Protein AF-A0A8T7LA45-F1 (afdb_monomer)

Sequence (143 aa):
MTWRTRSFYGTFGVANLGLALYGVLALLNPQILTDSFLARVYQFPPEASAALAYLAALFRLLGFFNLLVGILGLWLLWRHWHHPQPWSERTVITVSLLAYLAPITFDNTVGHIGLFEILEHILFAAMLAVGMFQLFKRTDGNR

Solvent-accessible surface area (backbone atoms only — not comparable to full-atom values): 7716 Å² total; per-residue (Å²): 133,55,71,71,57,51,51,53,55,48,51,51,46,53,51,20,51,50,31,27,54,50,8,50,45,21,52,78,45,19,59,68,56,45,55,54,42,41,76,74,76,50,79,74,65,96,81,45,60,67,57,54,53,49,47,32,51,51,37,24,51,51,9,49,50,31,27,52,51,11,50,51,48,44,49,50,51,52,43,35,72,78,55,74,43,80,62,53,58,50,48,55,45,51,52,56,55,55,60,45,49,55,57,55,50,48,36,68,71,72,71,59,80,55,74,65,54,52,49,50,52,52,51,43,54,50,50,49,54,52,45,51,52,58,58,53,56,58,66,63,71,76,112

pLDDT: mean 74.28, std 10.63, range [42.5, 92.19]

Nearest PDB structures (foldseek):
  6tyi-assembly1_D  TM=3.071E-01  e=4.495E+00  Escherichia coli K-12

Secondary structure (DSSP, 8-state):
--HHHHHHHHHHHHHHHHHHHHHHHHHH-THHHHHHHHHHT----TT-HHHHHHHHHHHHHHHHHHHHHHHHHHHHHHHHHHS--HHHHHHHHHHHHHHHHHHHHHHHHHT---HHHHHHHHHHHHHHHHHHHHHHHHHHTT-

Structure (mmCIF, N/CA/C/O backbone):
data_AF-A0A8T7LA45-F1
#
_entry.id   AF-A0A8T7LA45-F1
#
loop_
_atom_site.group_PDB
_atom_site.id
_atom_site.type_symbol
_atom_site.label_atom_id
_atom_site.label_alt_id
_atom_site.label_comp_id
_atom_site.label_asym_id
_atom_site.label_entity_id
_atom_site.label_seq_id
_atom_site.pdbx_PDB_ins_code
_atom_site.Cartn_x
_atom_site.Cartn_y
_atom_site.Cartn_z
_atom_site.occupancy
_atom_site.B_iso_or_equiv
_atom_site.auth_seq_id
_atom_site.auth_comp_id
_atom_site.auth_asym_id
_atom_site.auth_atom_id
_atom_site.pdbx_PDB_model_num
ATOM 1 N N . MET A 1 1 ? -10.486 -0.649 24.826 1.00 63.31 1 MET A N 1
ATOM 2 C CA . MET A 1 1 ? -10.318 -1.225 23.470 1.00 63.31 1 MET A CA 1
ATOM 3 C C . MET A 1 1 ? -10.170 -2.736 23.593 1.00 63.31 1 MET A C 1
ATOM 5 O O . MET A 1 1 ? -9.350 -3.169 24.395 1.00 63.31 1 MET A O 1
ATOM 9 N N . THR A 1 2 ? -10.966 -3.529 22.871 1.00 74.06 2 THR A N 1
ATOM 10 C CA . THR A 1 2 ? -10.877 -5.004 22.930 1.00 74.06 2 THR A CA 1
ATOM 11 C C . THR A 1 2 ? -9.625 -5.518 22.208 1.00 74.06 2 THR A C 1
ATOM 13 O O . THR A 1 2 ? -9.072 -4.803 21.372 1.00 74.06 2 THR A O 1
ATOM 16 N N . TRP A 1 3 ? -9.181 -6.750 22.490 1.00 68.94 3 TRP A N 1
ATOM 17 C CA . TRP A 1 3 ? -8.034 -7.369 21.802 1.00 68.94 3 TRP A CA 1
ATOM 18 C C . TRP A 1 3 ? -8.206 -7.375 20.273 1.00 68.94 3 TRP A C 1
ATOM 20 O O . TRP A 1 3 ? -7.313 -6.937 19.558 1.00 68.94 3 TRP A O 1
ATOM 30 N N . ARG A 1 4 ? -9.402 -7.725 19.780 1.00 64.38 4 ARG A N 1
ATOM 31 C CA . ARG A 1 4 ? -9.735 -7.719 18.342 1.00 64.38 4 ARG A CA 1
ATOM 32 C C . ARG A 1 4 ? -9.565 -6.339 17.702 1.00 64.38 4 ARG A C 1
ATOM 34 O O . ARG A 1 4 ? -9.040 -6.223 16.601 1.00 64.38 4 ARG A O 1
ATOM 41 N N . THR A 1 5 ? -9.984 -5.293 18.412 1.00 71.50 5 THR A N 1
ATOM 42 C CA . THR A 1 5 ? -9.837 -3.906 17.961 1.00 71.50 5 THR A CA 1
ATOM 43 C C . THR A 1 5 ? -8.361 -3.512 17.868 1.00 71.50 5 THR A C 1
ATOM 45 O O . THR A 1 5 ? -7.945 -2.912 16.884 1.00 71.50 5 THR A O 1
ATOM 48 N N . ARG A 1 6 ? -7.547 -3.899 18.858 1.00 75.69 6 ARG A N 1
ATOM 49 C CA . ARG A 1 6 ? -6.101 -3.633 18.854 1.00 75.69 6 ARG A CA 1
ATOM 50 C C . ARG A 1 6 ? -5.391 -4.344 17.703 1.00 75.69 6 ARG A C 1
ATOM 52 O O . ARG A 1 6 ? -4.564 -3.720 17.049 1.00 75.69 6 ARG A O 1
ATOM 59 N N . SER A 1 7 ? -5.742 -5.600 17.429 1.00 75.00 7 SER A N 1
ATOM 60 C CA . SER A 1 7 ? -5.174 -6.356 16.309 1.00 75.00 7 SER A CA 1
ATOM 61 C C . SER A 1 7 ? -5.488 -5.703 14.964 1.00 75.00 7 SER A C 1
ATOM 63 O O . SER A 1 7 ? -4.574 -5.505 14.177 1.00 75.00 7 SER A O 1
ATOM 65 N N . PHE A 1 8 ? -6.738 -5.284 14.728 1.00 78.38 8 PHE A N 1
ATOM 66 C CA . PHE A 1 8 ? -7.119 -4.590 13.492 1.00 78.38 8 PHE A CA 1
ATOM 67 C C . PHE A 1 8 ? -6.303 -3.309 13.268 1.00 78.38 8 PHE A C 1
ATOM 69 O O . PHE A 1 8 ? -5.695 -3.143 12.214 1.00 78.38 8 PHE A O 1
ATOM 76 N N . TYR A 1 9 ? -6.242 -2.423 14.267 1.00 81.06 9 TYR A N 1
ATOM 77 C CA . TYR A 1 9 ? -5.491 -1.170 14.150 1.00 81.06 9 TYR A CA 1
ATOM 78 C C . TYR A 1 9 ? -3.977 -1.387 14.064 1.00 81.06 9 TYR A C 1
ATOM 80 O O . TYR A 1 9 ? -3.297 -0.634 13.369 1.00 81.06 9 TYR A O 1
ATOM 88 N N . GLY A 1 10 ? -3.452 -2.430 14.714 1.00 80.00 10 GLY A N 1
ATOM 89 C CA . GLY A 1 10 ? -2.062 -2.854 14.564 1.00 80.00 10 GLY A CA 1
ATOM 90 C C . GLY A 1 10 ? -1.754 -3.292 13.133 1.00 80.00 10 GLY A C 1
ATOM 91 O O . GLY A 1 10 ? -0.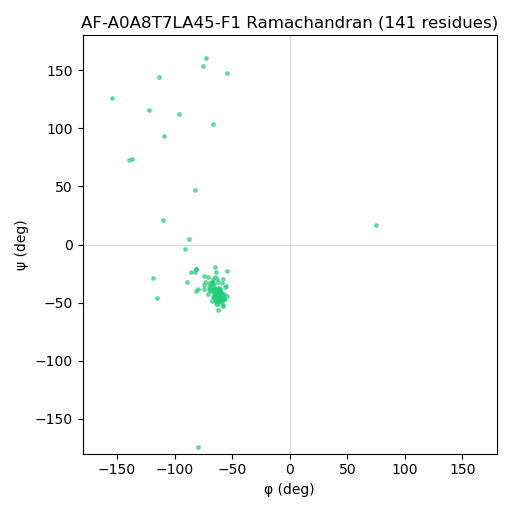825 -2.770 12.523 1.00 80.00 10 GLY A O 1
ATOM 92 N N . THR A 1 11 ? -2.572 -4.181 12.562 1.00 79.94 11 THR A N 1
ATOM 93 C CA . THR A 1 11 ? -2.442 -4.620 11.165 1.00 79.94 11 THR A CA 1
ATOM 94 C C . THR A 1 11 ? -2.580 -3.450 10.194 1.00 79.94 11 THR A C 1
ATOM 96 O O . THR A 1 11 ? -1.765 -3.317 9.287 1.00 79.94 11 THR A O 1
ATOM 99 N N . PHE A 1 12 ? -3.553 -2.562 10.413 1.00 81.94 12 PHE A N 1
ATOM 100 C CA . PHE A 1 12 ? -3.734 -1.357 9.605 1.00 81.94 12 PHE A CA 1
ATOM 101 C C . PHE A 1 12 ? -2.496 -0.451 9.646 1.00 81.94 12 PHE A C 1
ATOM 103 O O . PHE A 1 12 ? -2.038 0.014 8.604 1.00 81.94 12 PHE A O 1
ATOM 110 N N . GLY A 1 13 ? -1.916 -0.231 10.829 1.00 83.88 13 GLY A N 1
ATOM 111 C CA . GLY A 1 13 ? -0.689 0.551 10.980 1.00 83.88 13 GLY A CA 1
ATOM 112 C C . GLY A 1 13 ? 0.501 -0.071 10.252 1.00 83.88 13 GLY A C 1
ATOM 113 O O . GLY A 1 13 ? 1.179 0.619 9.495 1.00 83.88 13 GLY A O 1
ATOM 114 N N . VAL A 1 14 ? 0.719 -1.379 10.422 1.00 83.00 14 VAL A N 1
ATOM 115 C CA . VAL A 1 14 ? 1.806 -2.111 9.749 1.00 83.00 14 VAL A CA 1
ATOM 116 C C . VAL A 1 14 ? 1.644 -2.073 8.228 1.00 83.00 14 VAL A C 1
ATOM 118 O O . VAL A 1 14 ? 2.617 -1.806 7.528 1.00 83.00 14 VAL A O 1
ATOM 121 N N . ALA A 1 15 ? 0.430 -2.273 7.712 1.00 82.12 15 ALA A N 1
ATOM 122 C CA . ALA A 1 15 ? 0.160 -2.225 6.277 1.00 82.12 15 ALA A CA 1
ATOM 123 C C . ALA A 1 15 ? 0.462 -0.841 5.679 1.00 82.12 15 ALA A C 1
ATOM 125 O O . ALA A 1 15 ? 1.156 -0.741 4.671 1.00 82.12 15 ALA A O 1
ATOM 126 N N . ASN A 1 16 ? 0.010 0.237 6.328 1.00 84.81 16 ASN A N 1
ATOM 127 C CA . ASN A 1 16 ? 0.254 1.600 5.847 1.00 84.81 16 ASN A CA 1
ATOM 128 C C . ASN A 1 16 ? 1.721 2.030 5.985 1.00 84.81 16 ASN A C 1
ATOM 130 O O . ASN A 1 16 ? 2.230 2.747 5.125 1.00 84.81 16 ASN A O 1
ATOM 134 N N . LEU A 1 17 ? 2.426 1.556 7.016 1.00 87.19 17 LEU A N 1
ATOM 135 C CA . LEU A 1 17 ? 3.876 1.721 7.112 1.00 87.19 17 LEU A CA 1
ATOM 136 C C . LEU A 1 17 ? 4.590 0.986 5.971 1.00 87.19 17 LEU A C 1
ATOM 138 O O . LEU A 1 17 ? 5.486 1.553 5.350 1.00 87.19 17 LEU A O 1
ATOM 142 N N . GLY A 1 18 ? 4.166 -0.241 5.660 1.00 81.38 18 GLY A N 1
ATOM 143 C CA . GLY A 1 18 ? 4.654 -1.004 4.513 1.00 81.38 18 GLY A CA 1
ATOM 144 C C . GLY A 1 18 ? 4.448 -0.259 3.194 1.00 81.38 18 GLY A C 1
ATOM 145 O O . GLY A 1 18 ? 5.398 -0.124 2.428 1.00 81.38 18 GLY A O 1
ATOM 146 N N . LEU A 1 19 ? 3.256 0.304 2.966 1.00 83.19 19 LEU A N 1
ATOM 147 C CA . LEU A 1 19 ? 2.960 1.141 1.796 1.00 83.19 19 LEU A CA 1
ATOM 148 C C . LEU A 1 19 ? 3.866 2.372 1.721 1.00 83.19 19 LEU A C 1
ATOM 150 O O . LEU A 1 19 ? 4.403 2.663 0.656 1.00 83.19 19 LEU A O 1
ATOM 154 N N . ALA A 1 20 ? 4.078 3.068 2.840 1.00 86.50 20 ALA A N 1
ATOM 155 C CA . ALA A 1 20 ? 4.953 4.234 2.879 1.00 86.50 20 ALA A CA 1
ATOM 156 C C . ALA A 1 20 ? 6.411 3.862 2.563 1.00 86.50 20 ALA A C 1
ATOM 158 O O . ALA A 1 20 ? 7.039 4.501 1.722 1.00 86.50 20 ALA A O 1
ATOM 159 N N . LEU A 1 21 ? 6.937 2.801 3.181 1.00 88.00 21 LEU A N 1
ATOM 160 C CA . LEU A 1 21 ? 8.303 2.322 2.944 1.00 88.00 21 LEU A CA 1
ATOM 161 C C . LEU A 1 21 ? 8.496 1.834 1.507 1.00 88.00 21 LEU A C 1
ATOM 163 O O . LEU A 1 21 ? 9.477 2.196 0.860 1.00 88.00 21 LEU A O 1
ATOM 167 N N . TYR A 1 22 ? 7.545 1.057 0.990 1.00 82.56 22 TYR A N 1
ATOM 168 C CA . TYR A 1 22 ? 7.548 0.613 -0.399 1.00 82.56 22 TYR A CA 1
ATOM 169 C C . TYR A 1 22 ? 7.450 1.801 -1.364 1.00 82.56 22 TYR A C 1
ATOM 171 O O . TYR A 1 22 ? 8.163 1.851 -2.363 1.00 82.56 22 TYR A O 1
ATOM 179 N N . GLY A 1 23 ? 6.624 2.796 -1.035 1.00 83.88 23 GLY A N 1
ATOM 180 C CA . GLY A 1 23 ? 6.492 4.032 -1.794 1.00 83.88 23 GLY A CA 1
ATOM 181 C C . GLY A 1 23 ? 7.801 4.815 -1.885 1.00 83.88 23 GLY A C 1
ATOM 182 O O . GLY A 1 23 ? 8.216 5.199 -2.979 1.00 83.88 23 GLY A O 1
ATOM 183 N N . VAL A 1 24 ? 8.501 4.980 -0.757 1.00 91.62 24 VAL A N 1
ATOM 184 C CA . VAL A 1 24 ? 9.846 5.580 -0.712 1.00 91.62 24 VAL A CA 1
ATOM 185 C C . VAL A 1 24 ? 10.835 4.769 -1.547 1.00 91.62 24 VAL A C 1
ATOM 187 O O . VAL A 1 24 ? 11.572 5.349 -2.343 1.00 91.62 24 VAL A O 1
ATOM 190 N N . LEU A 1 25 ? 10.839 3.441 -1.412 1.00 89.00 25 LEU A N 1
ATOM 191 C CA . LEU A 1 25 ? 11.740 2.568 -2.166 1.00 89.00 25 LEU A CA 1
ATOM 192 C C . LEU A 1 25 ? 11.540 2.723 -3.680 1.00 89.00 25 LEU A C 1
ATOM 194 O O . LEU A 1 25 ? 12.510 2.930 -4.404 1.00 89.00 25 LEU A O 1
ATOM 198 N N . ALA A 1 26 ? 10.293 2.682 -4.146 1.00 85.88 26 ALA A N 1
ATOM 199 C CA . ALA A 1 26 ? 9.944 2.815 -5.558 1.00 85.88 26 ALA A CA 1
ATOM 200 C C . ALA A 1 26 ? 10.235 4.220 -6.121 1.00 85.88 26 ALA A C 1
ATOM 202 O O . ALA A 1 26 ? 10.601 4.358 -7.287 1.00 85.88 26 ALA A O 1
ATOM 203 N N . LEU A 1 27 ? 10.117 5.269 -5.301 1.00 88.81 27 LEU A N 1
ATOM 204 C CA . LEU A 1 27 ? 10.490 6.635 -5.681 1.00 88.81 27 LEU A CA 1
ATOM 205 C C . LEU A 1 27 ? 12.002 6.794 -5.872 1.00 88.81 27 LEU A C 1
ATOM 207 O O . LEU A 1 27 ? 12.448 7.355 -6.879 1.00 88.81 27 LEU A O 1
ATOM 211 N N . LEU A 1 28 ? 12.780 6.308 -4.902 1.00 92.19 28 LEU A N 1
ATOM 212 C CA . LEU A 1 28 ? 14.236 6.447 -4.889 1.00 92.19 28 LEU A CA 1
ATOM 213 C C . LEU A 1 28 ? 14.910 5.507 -5.890 1.00 92.19 28 LEU A C 1
ATOM 215 O O . LEU A 1 28 ? 15.876 5.897 -6.543 1.00 92.19 28 LEU A O 1
ATOM 219 N N . ASN A 1 29 ? 14.396 4.287 -6.026 1.00 91.44 29 ASN A N 1
ATOM 220 C CA . ASN A 1 29 ? 14.980 3.241 -6.854 1.00 91.44 29 ASN A CA 1
ATOM 221 C C . ASN A 1 29 ? 13.893 2.455 -7.614 1.00 91.44 29 ASN A C 1
ATOM 223 O O . ASN A 1 29 ? 13.615 1.296 -7.288 1.00 91.44 29 ASN A O 1
ATOM 227 N N . PRO A 1 30 ? 13.266 3.058 -8.644 1.00 85.75 30 PRO A N 1
ATOM 228 C CA . PRO A 1 30 ? 12.239 2.380 -9.436 1.00 85.75 30 PRO A CA 1
ATOM 229 C C . PRO A 1 30 ? 12.782 1.181 -10.222 1.00 85.75 30 PRO A C 1
ATOM 231 O O . PRO A 1 30 ? 12.001 0.313 -10.604 1.00 85.75 30 PRO A O 1
ATOM 234 N N . GLN A 1 31 ? 14.099 1.103 -10.450 1.00 84.62 31 GLN A N 1
ATOM 235 C CA . GLN A 1 31 ? 14.732 0.006 -11.182 1.00 84.62 31 GLN A CA 1
ATOM 236 C C . GLN A 1 31 ? 14.470 -1.356 -10.538 1.00 84.62 31 GLN A C 1
ATOM 238 O O . GLN A 1 31 ? 14.267 -2.314 -11.265 1.00 84.62 31 GLN A O 1
ATOM 243 N N . ILE A 1 32 ? 14.350 -1.445 -9.208 1.00 80.38 32 ILE A N 1
ATOM 244 C CA . ILE A 1 32 ? 14.013 -2.708 -8.522 1.00 80.38 32 ILE A CA 1
ATOM 245 C C . ILE A 1 32 ? 12.688 -3.293 -9.045 1.00 80.38 32 ILE A C 1
ATOM 247 O O . ILE A 1 32 ? 12.540 -4.512 -9.180 1.00 80.38 32 ILE A O 1
ATOM 251 N N . LEU A 1 33 ? 11.723 -2.422 -9.356 1.00 77.12 33 LEU A N 1
ATOM 252 C CA . LEU A 1 33 ? 10.426 -2.810 -9.906 1.00 77.12 33 LEU A CA 1
ATOM 253 C C . LEU A 1 33 ? 10.507 -3.061 -11.407 1.00 77.12 33 LEU A C 1
ATOM 255 O O . LEU A 1 33 ? 9.942 -4.044 -11.880 1.00 77.12 33 LEU A O 1
ATOM 259 N N . THR A 1 34 ? 11.259 -2.233 -12.133 1.00 77.88 34 THR A N 1
ATOM 260 C CA . THR A 1 34 ? 11.525 -2.443 -13.559 1.00 77.88 34 THR A CA 1
ATOM 261 C C . THR A 1 34 ? 12.177 -3.799 -13.802 1.00 77.88 34 THR A C 1
ATOM 263 O O . THR A 1 34 ? 11.629 -4.598 -14.550 1.00 77.88 34 THR A O 1
ATOM 266 N N . ASP A 1 35 ? 13.271 -4.119 -13.120 1.00 79.25 35 ASP A N 1
ATOM 267 C CA . ASP A 1 35 ? 14.011 -5.371 -13.296 1.00 79.25 35 ASP A CA 1
ATOM 268 C C . ASP A 1 35 ? 13.135 -6.588 -12.973 1.00 79.25 35 ASP A C 1
ATOM 270 O O . ASP A 1 35 ? 13.108 -7.568 -13.720 1.00 79.25 35 ASP A O 1
ATOM 274 N N . SER A 1 36 ? 12.344 -6.501 -11.899 1.00 74.69 36 SER A N 1
ATOM 275 C CA . SER A 1 36 ? 11.397 -7.554 -11.514 1.00 74.69 36 SER A CA 1
ATOM 276 C C . SER A 1 36 ? 10.287 -7.749 -12.552 1.00 74.69 36 SER A C 1
ATOM 278 O O . SER A 1 36 ? 9.937 -8.887 -12.872 1.00 74.69 36 SER A O 1
ATOM 280 N N . PHE A 1 37 ? 9.741 -6.655 -13.092 1.00 74.19 37 PHE A N 1
ATOM 281 C CA . PHE A 1 37 ? 8.718 -6.681 -14.138 1.00 74.19 37 PHE A CA 1
ATOM 282 C C . PHE A 1 37 ? 9.267 -7.274 -15.437 1.00 74.19 37 PHE A C 1
ATOM 284 O O . PHE A 1 37 ? 8.625 -8.127 -16.049 1.00 74.19 37 PHE A O 1
ATOM 291 N N . LEU A 1 38 ? 10.484 -6.891 -15.824 1.00 77.56 38 LEU A N 1
ATOM 292 C CA . LEU A 1 38 ? 11.128 -7.398 -17.032 1.00 77.56 38 LEU A CA 1
ATOM 293 C C . LEU A 1 38 ? 11.452 -8.889 -16.947 1.00 77.56 38 LEU A C 1
ATOM 295 O O . LEU A 1 38 ? 11.313 -9.619 -17.926 1.00 77.56 38 LEU A O 1
ATOM 299 N N . ALA A 1 39 ? 11.864 -9.349 -15.766 1.00 74.12 39 ALA A N 1
ATOM 300 C CA . ALA A 1 39 ? 12.203 -10.745 -15.538 1.00 74.12 39 ALA A CA 1
ATOM 301 C C . ALA A 1 39 ? 10.979 -11.676 -15.545 1.00 74.12 39 ALA A C 1
ATOM 303 O O . ALA A 1 39 ? 11.128 -12.861 -15.839 1.00 74.12 39 ALA A O 1
ATOM 304 N N . ARG A 1 40 ? 9.789 -11.174 -15.181 1.00 69.44 40 ARG A N 1
ATOM 305 C CA . ARG A 1 40 ? 8.611 -12.018 -14.900 1.00 69.44 40 ARG A CA 1
ATOM 306 C C . ARG A 1 40 ? 7.408 -11.781 -15.801 1.00 69.44 40 ARG A C 1
ATOM 308 O O . ARG A 1 40 ? 6.620 -12.702 -15.973 1.00 69.44 40 ARG A O 1
ATOM 315 N N . VAL A 1 41 ? 7.240 -10.571 -16.327 1.00 67.94 41 VAL A N 1
ATOM 316 C CA . VAL A 1 41 ? 6.013 -10.164 -17.027 1.00 67.94 41 VAL A CA 1
ATOM 317 C C . VAL A 1 41 ? 6.282 -9.870 -18.496 1.00 67.94 41 VAL A C 1
ATOM 319 O O . VAL A 1 41 ? 5.521 -10.323 -19.347 1.00 67.94 41 VAL A O 1
ATOM 322 N N . TYR A 1 42 ? 7.341 -9.120 -18.818 1.00 68.00 42 TYR A N 1
ATOM 323 C CA . TYR A 1 42 ? 7.527 -8.650 -20.191 1.00 68.00 42 TYR A CA 1
ATOM 324 C C . TYR A 1 42 ? 8.986 -8.376 -20.562 1.00 68.00 42 TYR A C 1
ATOM 326 O O . TYR A 1 42 ? 9.642 -7.561 -19.926 1.00 68.00 42 TYR A O 1
ATOM 334 N N . GLN A 1 43 ? 9.481 -8.969 -21.649 1.00 68.94 43 GLN A N 1
ATOM 335 C CA . GLN A 1 43 ? 10.814 -8.668 -22.178 1.00 68.94 43 GLN A CA 1
ATOM 336 C C . GLN A 1 43 ? 10.705 -7.638 -23.303 1.00 68.94 43 GLN A C 1
ATOM 338 O O . GLN A 1 43 ? 10.161 -7.925 -24.369 1.00 68.94 43 GLN A O 1
ATOM 343 N N . PHE A 1 44 ? 11.217 -6.427 -23.076 1.00 66.81 44 P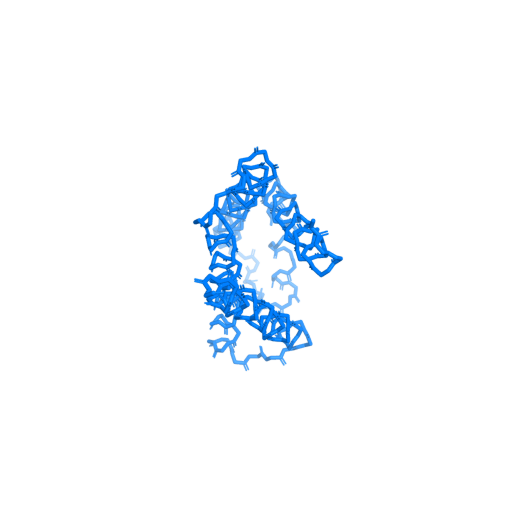HE A N 1
ATOM 344 C CA . PHE A 1 44 ? 11.344 -5.458 -24.163 1.00 66.81 44 PHE A CA 1
ATOM 345 C C . PHE A 1 44 ? 12.510 -5.824 -25.087 1.00 66.81 44 PHE A C 1
ATOM 347 O O . PHE A 1 44 ? 13.496 -6.411 -24.633 1.00 66.81 44 PHE A O 1
ATOM 354 N N . PRO A 1 45 ? 12.449 -5.417 -26.367 1.00 73.56 45 PRO A N 1
ATOM 355 C CA . PRO A 1 45 ? 13.618 -5.421 -27.231 1.00 73.56 45 PRO A CA 1
ATOM 356 C C . PRO A 1 45 ? 14.771 -4.624 -26.590 1.00 73.56 45 PRO A C 1
ATOM 358 O O . PRO A 1 45 ? 14.502 -3.606 -25.941 1.00 73.56 45 PRO A O 1
ATOM 361 N N . PRO A 1 46 ? 16.041 -5.008 -26.822 1.00 64.50 46 PRO A N 1
ATOM 362 C CA . PRO A 1 46 ? 17.215 -4.336 -26.246 1.00 64.50 46 PRO A CA 1
ATOM 363 C C . PRO A 1 46 ? 17.275 -2.825 -26.528 1.00 64.50 46 PRO A C 1
ATOM 365 O O . PRO A 1 46 ? 17.916 -2.071 -25.804 1.00 64.50 46 PRO A O 1
ATOM 368 N N . GLU A 1 47 ? 1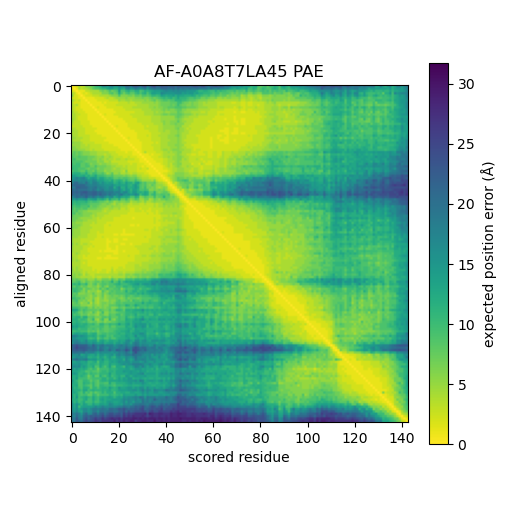6.592 -2.379 -27.582 1.00 69.12 47 GLU A N 1
ATOM 369 C CA . GLU A 1 47 ? 16.614 -1.008 -28.096 1.00 69.12 47 GLU A CA 1
ATOM 370 C C . GLU A 1 47 ? 15.529 -0.104 -27.480 1.00 69.12 47 GLU A C 1
ATOM 372 O O . GLU A 1 47 ? 15.490 1.100 -27.732 1.00 69.12 47 GLU A O 1
ATOM 377 N N . ALA A 1 48 ? 14.650 -0.646 -26.630 1.00 76.31 48 ALA A N 1
ATOM 378 C CA . ALA A 1 48 ? 13.502 0.070 -26.072 1.00 76.31 48 ALA A CA 1
ATOM 379 C C . ALA A 1 48 ? 13.856 0.951 -24.854 1.00 76.31 48 ALA A C 1
ATOM 381 O O . ALA A 1 48 ? 13.155 0.953 -23.838 1.00 76.31 48 ALA A O 1
ATOM 382 N N . SER A 1 49 ? 14.929 1.738 -24.945 1.00 78.44 49 SER A N 1
ATOM 383 C CA . SER A 1 49 ? 15.395 2.629 -23.870 1.00 78.44 49 SER A CA 1
ATOM 384 C C . SER A 1 49 ? 14.313 3.613 -23.396 1.00 78.44 49 SER A C 1
ATOM 386 O O . SER A 1 49 ? 14.175 3.863 -22.198 1.00 78.44 49 SER A O 1
ATOM 388 N N . ALA A 1 50 ? 13.475 4.099 -24.317 1.00 81.50 50 ALA A N 1
ATOM 389 C CA . ALA A 1 50 ? 12.326 4.945 -24.005 1.00 81.50 50 ALA A CA 1
ATOM 390 C C . ALA A 1 50 ? 11.243 4.210 -23.191 1.00 81.50 50 ALA A C 1
ATOM 392 O O . ALA A 1 50 ? 10.667 4.793 -22.273 1.00 81.50 50 ALA A O 1
ATOM 393 N N . ALA A 1 51 ? 10.991 2.928 -23.476 1.00 79.12 51 ALA A N 1
ATOM 394 C CA . ALA A 1 51 ? 10.015 2.124 -22.740 1.00 79.12 51 ALA A CA 1
ATOM 395 C C . ALA A 1 51 ? 10.491 1.824 -21.311 1.00 79.12 51 ALA A C 1
ATOM 397 O O . ALA A 1 51 ? 9.704 1.898 -20.369 1.00 79.12 51 ALA A O 1
ATOM 398 N N . LEU A 1 52 ? 11.791 1.571 -21.132 1.00 81.25 52 LEU A N 1
ATOM 399 C CA . LEU A 1 52 ? 12.406 1.397 -19.813 1.00 81.25 52 LEU A CA 1
ATOM 400 C C . LEU A 1 52 ? 12.337 2.679 -18.973 1.00 81.25 52 LEU A C 1
ATOM 402 O O . LEU A 1 52 ? 11.980 2.631 -17.795 1.00 81.25 52 LEU A O 1
ATOM 406 N N . ALA A 1 53 ? 12.630 3.832 -19.581 1.00 84.38 53 ALA A N 1
ATOM 407 C CA . ALA A 1 53 ? 12.507 5.129 -18.920 1.00 84.38 53 ALA A CA 1
ATOM 408 C C . ALA A 1 53 ? 11.051 5.435 -18.530 1.00 84.38 53 ALA A C 1
ATOM 410 O O . ALA A 1 53 ? 10.790 5.911 -17.423 1.00 84.38 53 ALA A O 1
ATOM 411 N N . TYR A 1 54 ? 10.103 5.114 -19.412 1.00 83.88 54 TYR A N 1
ATOM 412 C CA . TYR A 1 54 ? 8.675 5.252 -19.148 1.00 83.88 54 TYR A CA 1
ATOM 413 C C . TYR A 1 54 ? 8.208 4.347 -17.999 1.00 83.88 54 TYR A C 1
ATOM 415 O O . TYR A 1 54 ? 7.552 4.827 -17.077 1.00 83.88 54 TYR A O 1
ATOM 423 N N . LEU A 1 55 ? 8.608 3.071 -17.984 1.00 82.69 55 LEU A N 1
ATOM 424 C CA . LEU A 1 55 ? 8.303 2.149 -16.886 1.00 82.69 55 LEU A CA 1
ATOM 425 C C . LEU A 1 55 ? 8.876 2.624 -15.553 1.00 82.69 55 LEU A C 1
ATOM 427 O O . LEU A 1 55 ? 8.171 2.624 -14.548 1.00 82.69 55 LEU A O 1
ATOM 431 N N . ALA A 1 56 ? 10.121 3.101 -15.538 1.00 85.00 56 ALA A N 1
ATOM 432 C CA . ALA A 1 56 ? 10.710 3.666 -14.330 1.00 85.00 56 ALA A CA 1
ATOM 433 C C . ALA A 1 56 ? 9.919 4.888 -13.823 1.00 85.00 56 ALA A C 1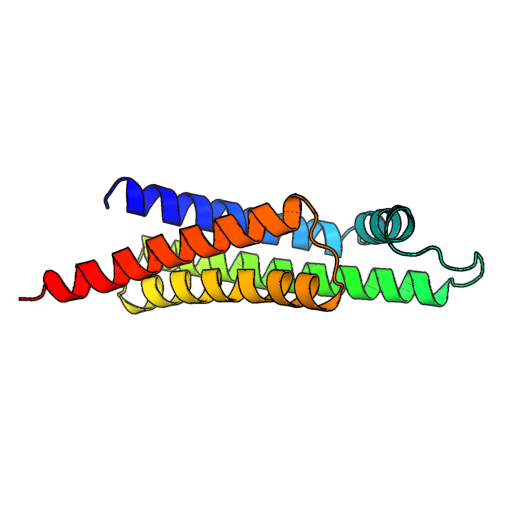
ATOM 435 O O . ALA A 1 56 ? 9.727 5.043 -12.617 1.00 85.00 56 ALA A O 1
ATOM 436 N N . ALA A 1 57 ? 9.421 5.745 -14.722 1.00 84.19 57 ALA A N 1
ATOM 437 C CA . ALA A 1 57 ? 8.559 6.868 -14.354 1.00 84.19 57 ALA A CA 1
ATOM 438 C C . ALA A 1 57 ? 7.202 6.402 -13.797 1.00 84.19 57 ALA A C 1
ATOM 440 O O . ALA A 1 57 ? 6.749 6.934 -12.782 1.00 84.19 57 ALA A O 1
ATOM 441 N N . LEU A 1 58 ? 6.588 5.378 -14.398 1.00 84.12 58 LEU A N 1
ATOM 442 C CA . LEU A 1 58 ? 5.360 4.765 -13.887 1.00 84.12 58 LEU A CA 1
ATOM 443 C C . LEU A 1 58 ? 5.557 4.160 -12.494 1.00 84.12 58 LEU A C 1
ATOM 445 O O . LEU A 1 58 ? 4.732 4.383 -11.612 1.00 84.12 58 LEU A O 1
ATOM 449 N N . PHE A 1 59 ? 6.663 3.456 -12.254 1.00 83.56 59 PHE A N 1
ATOM 450 C CA . PHE A 1 59 ? 6.958 2.889 -10.939 1.00 83.56 59 PHE A CA 1
ATOM 451 C C . PHE A 1 59 ? 7.249 3.956 -9.882 1.00 83.56 59 PHE A C 1
ATOM 453 O O . PHE A 1 59 ? 6.834 3.798 -8.735 1.00 83.56 59 PHE A O 1
ATOM 460 N N . ARG A 1 60 ? 7.868 5.086 -10.250 1.00 85.19 60 ARG A N 1
ATOM 461 C CA . ARG A 1 60 ? 7.971 6.246 -9.346 1.00 85.19 60 ARG A CA 1
ATOM 462 C C . ARG A 1 60 ? 6.609 6.831 -9.016 1.00 85.19 60 ARG A C 1
ATOM 464 O O . ARG A 1 60 ? 6.367 7.179 -7.865 1.00 85.19 60 ARG A O 1
ATOM 471 N N . LEU A 1 61 ? 5.727 6.938 -10.006 1.00 83.81 61 LEU A N 1
ATOM 472 C CA . LEU A 1 61 ? 4.372 7.436 -9.802 1.00 83.81 61 LEU A CA 1
ATOM 473 C C . LEU A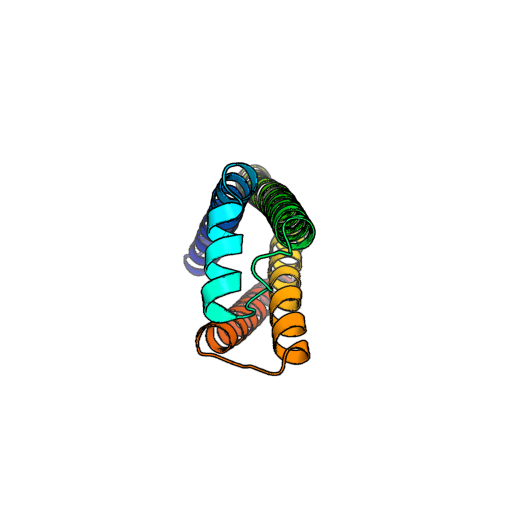 1 61 ? 3.571 6.497 -8.887 1.00 83.81 61 LEU A C 1
ATOM 475 O O . LEU A 1 61 ? 2.930 6.965 -7.949 1.00 83.81 61 LEU A O 1
ATOM 479 N N . LEU A 1 62 ? 3.682 5.180 -9.085 1.00 80.94 62 LEU A N 1
ATOM 480 C CA . LEU A 1 62 ? 3.150 4.168 -8.169 1.00 80.94 62 LEU A CA 1
ATOM 481 C C . LEU A 1 62 ? 3.716 4.349 -6.754 1.00 80.94 62 LEU A C 1
ATOM 483 O O . LEU A 1 62 ? 2.965 4.362 -5.779 1.00 80.94 62 LEU A O 1
ATOM 487 N N . GLY A 1 63 ? 5.033 4.537 -6.642 1.00 78.62 63 GLY A N 1
ATOM 488 C CA . GLY A 1 63 ? 5.705 4.797 -5.375 1.00 78.62 63 GLY A CA 1
ATOM 489 C C . GLY A 1 63 ? 5.170 6.040 -4.666 1.00 78.62 63 GLY A C 1
ATOM 490 O O . GLY A 1 63 ? 4.876 6.003 -3.473 1.00 78.62 63 GLY A O 1
ATOM 491 N N . PHE A 1 64 ? 4.959 7.124 -5.413 1.00 84.12 64 PHE A N 1
ATOM 492 C CA . PHE A 1 64 ? 4.369 8.360 -4.909 1.00 84.12 64 PHE A CA 1
ATOM 493 C C . PHE A 1 64 ? 2.950 8.152 -4.373 1.00 84.12 64 PHE A C 1
ATOM 495 O O . PHE A 1 64 ? 2.642 8.596 -3.266 1.00 84.12 64 PHE A O 1
ATOM 502 N N . PHE A 1 65 ? 2.100 7.436 -5.111 1.00 80.81 65 PHE A N 1
ATOM 503 C CA . PHE A 1 65 ? 0.748 7.121 -4.651 1.00 80.81 65 PHE A CA 1
ATOM 504 C C . PHE A 1 65 ? 0.758 6.260 -3.386 1.00 80.81 65 PHE A C 1
ATOM 506 O O . PHE A 1 65 ? 0.072 6.598 -2.421 1.00 80.81 65 PHE A O 1
ATOM 513 N N . ASN A 1 66 ? 1.580 5.209 -3.340 1.00 81.38 66 ASN A N 1
ATOM 514 C CA . ASN A 1 66 ? 1.708 4.354 -2.158 1.00 81.38 66 ASN A CA 1
ATOM 515 C C . ASN A 1 66 ? 2.218 5.130 -0.938 1.00 81.38 66 ASN A C 1
ATOM 517 O O . ASN A 1 66 ? 1.723 4.928 0.172 1.00 81.38 66 ASN A O 1
ATOM 521 N N . LEU A 1 67 ? 3.142 6.072 -1.142 1.00 84.75 67 LEU A N 1
ATOM 522 C CA . LEU A 1 67 ? 3.620 6.958 -0.088 1.00 84.75 67 LEU A CA 1
ATOM 523 C C . LEU A 1 67 ? 2.504 7.862 0.450 1.00 84.75 67 LEU A C 1
ATOM 525 O O . LEU A 1 67 ? 2.314 7.937 1.664 1.00 84.75 67 LEU A O 1
ATOM 529 N N . LEU A 1 68 ? 1.741 8.516 -0.431 1.00 84.31 68 LEU A N 1
ATOM 530 C CA . LEU A 1 68 ? 0.621 9.372 -0.032 1.00 84.31 68 LEU A CA 1
ATOM 531 C C . LEU A 1 68 ? -0.446 8.593 0.740 1.00 84.31 68 LEU A C 1
ATOM 533 O O . LEU A 1 68 ? -0.885 9.040 1.800 1.00 84.31 68 LEU A O 1
ATOM 537 N N . VAL A 1 69 ? -0.843 7.424 0.233 1.00 81.38 69 VAL A N 1
ATOM 538 C CA . VAL A 1 69 ? -1.852 6.571 0.873 1.00 81.38 69 VAL A CA 1
ATOM 539 C C . VAL A 1 69 ? -1.348 6.056 2.221 1.00 81.38 69 VAL A C 1
ATOM 541 O O . VAL A 1 69 ? -2.073 6.156 3.209 1.00 81.38 69 VAL A O 1
ATOM 544 N N . GLY A 1 70 ? -0.097 5.591 2.296 1.00 83.75 70 GLY A N 1
ATOM 545 C CA . GLY A 1 70 ? 0.517 5.134 3.543 1.00 83.75 70 GLY A CA 1
ATOM 546 C C . GLY A 1 70 ? 0.577 6.236 4.605 1.00 83.75 70 GLY A C 1
ATOM 547 O O . GLY A 1 70 ? 0.170 6.019 5.747 1.00 83.75 70 GLY A O 1
ATOM 548 N N . ILE A 1 71 ? 1.000 7.450 4.233 1.00 89.38 71 ILE A N 1
ATOM 549 C CA . ILE A 1 71 ? 1.017 8.611 5.141 1.00 89.38 71 ILE A CA 1
ATOM 550 C C . ILE A 1 71 ? -0.401 8.968 5.599 1.00 89.38 71 ILE A C 1
ATOM 552 O O . ILE A 1 71 ? -0.622 9.182 6.792 1.00 89.38 71 ILE A O 1
ATOM 556 N N . LEU A 1 72 ? -1.371 9.005 4.681 1.00 86.56 72 LEU A N 1
ATOM 557 C CA . LEU A 1 72 ? -2.763 9.308 5.011 1.00 86.56 72 LEU A CA 1
ATOM 558 C C . LEU A 1 72 ? -3.347 8.275 5.981 1.00 86.56 72 LEU A C 1
ATOM 560 O O . LEU A 1 72 ? -3.999 8.651 6.955 1.00 86.56 72 LEU A O 1
ATOM 564 N N . GLY A 1 73 ? -3.096 6.986 5.754 1.00 84.81 73 GLY A N 1
ATOM 565 C CA . GLY A 1 73 ? -3.541 5.915 6.638 1.00 84.81 73 GLY A CA 1
ATOM 566 C C . GLY A 1 73 ? -2.916 6.014 8.028 1.00 84.81 73 GLY A C 1
ATOM 567 O O . GLY A 1 73 ? -3.633 5.971 9.027 1.00 84.81 73 GLY A O 1
ATOM 568 N N . LEU A 1 74 ? -1.604 6.244 8.120 1.00 89.75 74 LEU A N 1
ATOM 569 C CA . LEU A 1 74 ? -0.927 6.466 9.404 1.00 89.75 74 LEU A CA 1
ATOM 570 C C . LEU A 1 74 ? -1.467 7.704 10.132 1.00 89.75 74 LEU A C 1
ATOM 572 O O . LEU A 1 74 ? -1.680 7.659 11.344 1.00 89.75 74 LEU A O 1
ATOM 576 N N . TRP A 1 75 ? -1.759 8.783 9.405 1.00 89.62 75 TRP A N 1
ATOM 577 C CA . TRP A 1 75 ? -2.385 9.975 9.971 1.00 89.62 75 TRP A CA 1
ATOM 578 C C . TRP A 1 75 ? -3.805 9.701 10.483 1.00 89.62 75 TRP A C 1
ATOM 580 O O . TRP A 1 75 ? -4.154 10.136 11.581 1.00 89.62 75 TRP A O 1
ATOM 590 N N . LEU A 1 76 ? -4.620 8.942 9.743 1.00 86.12 76 LE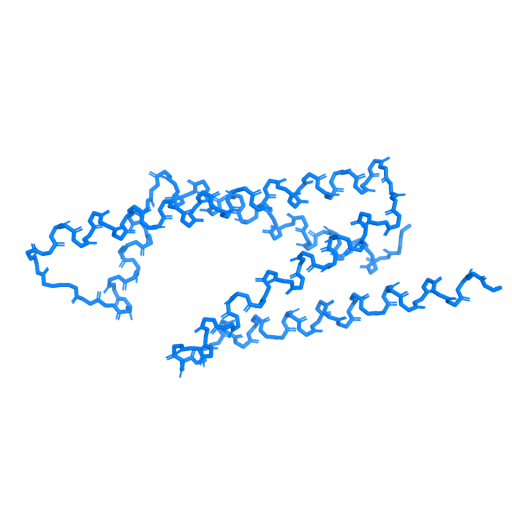U A N 1
ATOM 591 C CA . LEU A 1 76 ? -5.954 8.524 10.186 1.00 86.12 76 LEU A CA 1
ATOM 592 C C . LEU A 1 76 ? -5.885 7.642 11.436 1.00 86.12 76 LEU A C 1
ATOM 594 O O . LEU A 1 76 ? -6.694 7.817 12.347 1.00 86.12 76 LEU A O 1
ATOM 598 N N . LEU A 1 77 ? -4.908 6.735 11.505 1.00 86.56 77 LEU A N 1
ATOM 599 C CA . LEU A 1 77 ? -4.664 5.894 12.675 1.00 86.56 77 LEU A CA 1
ATOM 600 C C . LEU A 1 77 ? -4.260 6.734 13.892 1.00 86.56 77 LEU A C 1
ATOM 602 O O . LEU A 1 77 ? -4.850 6.585 14.961 1.00 86.56 77 LEU A O 1
ATOM 606 N N . TRP A 1 78 ? -3.306 7.652 13.718 1.00 88.69 78 TRP A N 1
ATOM 607 C CA . TRP A 1 78 ? -2.877 8.598 14.750 1.00 88.69 78 TRP A CA 1
ATOM 608 C C . TRP A 1 78 ? -4.053 9.445 15.250 1.00 88.69 78 TRP A C 1
ATOM 610 O O . TRP A 1 78 ? -4.299 9.541 16.455 1.00 88.69 78 TRP A O 1
ATOM 620 N N . ARG A 1 79 ? -4.853 9.987 14.323 1.00 85.31 79 ARG A N 1
ATOM 621 C CA . ARG A 1 79 ? -6.044 10.777 14.643 1.00 85.31 79 ARG A CA 1
ATOM 622 C C . ARG A 1 79 ? -7.085 9.949 15.383 1.00 85.31 79 ARG A C 1
ATOM 624 O O . ARG A 1 79 ? -7.671 10.450 16.334 1.00 85.31 79 ARG A O 1
ATOM 631 N N . HIS A 1 80 ? -7.312 8.699 14.985 1.00 82.62 80 HIS A N 1
ATOM 632 C CA . HIS A 1 80 ? -8.220 7.799 15.690 1.00 82.62 80 HIS A CA 1
ATOM 633 C C . HIS A 1 80 ? -7.737 7.504 17.119 1.00 82.62 80 HIS A C 1
ATOM 635 O O . HIS A 1 80 ? -8.555 7.445 18.033 1.00 82.62 80 HIS A O 1
ATOM 641 N N . TRP A 1 81 ? -6.426 7.373 17.331 1.00 82.94 81 TRP A N 1
ATOM 642 C CA . TRP A 1 81 ? -5.856 7.085 18.647 1.00 82.94 81 TRP A CA 1
ATOM 643 C C . TRP A 1 81 ? -5.972 8.259 19.626 1.00 82.94 81 TRP A C 1
ATOM 645 O O . TRP A 1 81 ? -6.253 8.050 20.806 1.00 82.94 81 TRP A O 1
ATOM 655 N N . HIS A 1 82 ? -5.776 9.490 19.149 1.00 83.25 82 HIS A N 1
ATOM 656 C CA . HIS A 1 82 ? -5.849 10.689 19.994 1.00 83.25 82 HIS A CA 1
ATOM 657 C C . HIS A 1 82 ? -7.252 11.296 20.081 1.00 83.25 82 HIS A C 1
ATOM 659 O O . HIS A 1 82 ? -7.628 11.838 21.118 1.00 83.25 82 HIS A O 1
ATOM 665 N N . HIS A 1 83 ? -8.044 11.179 19.017 1.00 82.25 83 HIS A N 1
ATOM 666 C CA . HIS A 1 83 ? -9.395 11.725 18.919 1.00 82.25 83 HIS A CA 1
ATOM 667 C C . HIS A 1 83 ? -10.341 10.695 18.277 1.00 82.25 83 HIS A C 1
ATOM 669 O O . HIS A 1 83 ? -10.731 10.846 17.112 1.00 82.25 83 HIS A O 1
ATOM 675 N N . PRO A 1 84 ? -10.722 9.636 19.017 1.00 75.12 84 PRO A N 1
ATOM 676 C CA . PRO A 1 84 ? -11.588 8.585 18.498 1.00 75.12 84 PRO A CA 1
ATOM 677 C C . PRO A 1 84 ? -12.983 9.151 18.220 1.00 75.12 84 PRO A C 1
ATOM 679 O O . PRO A 1 84 ? -13.778 9.386 19.128 1.00 75.12 84 PRO A O 1
ATOM 682 N N . GLN A 1 85 ? -13.281 9.374 16.941 1.00 77.00 85 GLN A N 1
ATOM 683 C CA . GLN A 1 85 ? -14.589 9.814 16.466 1.00 77.00 85 GLN A CA 1
ATOM 684 C C . GLN A 1 85 ? -15.221 8.695 15.624 1.00 77.00 85 GLN A C 1
ATOM 686 O O . GLN A 1 85 ? -14.507 8.008 14.892 1.00 77.00 85 GLN A O 1
ATOM 691 N N . PRO A 1 86 ? -16.550 8.493 15.670 1.00 73.88 86 PRO A N 1
ATOM 692 C CA . PRO A 1 86 ? -17.194 7.392 14.950 1.00 73.88 86 PRO A CA 1
ATOM 693 C C . PRO A 1 86 ? -16.946 7.402 13.437 1.00 73.88 86 PRO A C 1
ATOM 695 O O . PRO A 1 86 ? -16.912 6.346 12.810 1.00 73.88 86 PRO A O 1
ATOM 698 N N . TRP A 1 87 ? -16.760 8.582 12.840 1.00 73.12 87 TRP A N 1
ATOM 699 C CA . TRP A 1 87 ? -16.454 8.694 11.416 1.00 73.12 87 TRP A CA 1
ATOM 700 C C . TRP A 1 87 ? -15.015 8.273 11.093 1.00 73.12 87 TRP A C 1
ATOM 702 O O . TRP A 1 87 ? -14.814 7.699 10.033 1.00 73.12 87 TRP A O 1
ATOM 712 N N . SER A 1 88 ? -14.032 8.474 11.985 1.00 73.19 88 SER A N 1
ATOM 713 C CA . SER A 1 88 ? -12.633 8.115 11.692 1.00 73.19 88 SER A CA 1
ATOM 714 C C . SER A 1 88 ? -12.453 6.603 11.604 1.00 73.19 88 SER A C 1
ATOM 716 O O . SER A 1 88 ? -11.753 6.106 10.729 1.00 73.19 88 SER A O 1
ATOM 718 N N . GLU A 1 89 ? -13.170 5.864 12.446 1.00 72.50 89 GLU A N 1
ATOM 719 C CA . GLU A 1 89 ? -13.252 4.404 12.398 1.00 72.50 89 GLU A CA 1
ATOM 720 C C . GLU A 1 89 ? -13.898 3.904 11.099 1.00 72.50 89 GLU A C 1
ATOM 722 O O . GLU A 1 89 ? -13.344 3.026 10.439 1.00 72.50 89 GLU A O 1
ATOM 727 N N . ARG A 1 90 ? -15.013 4.516 10.673 1.00 73.56 90 ARG A N 1
ATOM 728 C CA . ARG A 1 90 ? -15.650 4.201 9.382 1.00 73.56 90 ARG A CA 1
ATOM 729 C C . ARG A 1 90 ? -14.718 4.492 8.212 1.00 73.56 90 ARG A C 1
ATOM 731 O O . ARG A 1 90 ? -14.594 3.656 7.328 1.00 73.56 90 ARG A O 1
ATOM 738 N N . THR A 1 91 ? -14.032 5.632 8.223 1.00 76.50 91 THR A N 1
ATOM 739 C CA . THR A 1 91 ? -13.073 5.998 7.176 1.00 76.50 91 THR A CA 1
ATOM 740 C C . THR A 1 91 ? -11.922 4.997 7.098 1.00 76.50 91 THR A C 1
ATOM 742 O O . THR A 1 91 ? -11.597 4.555 6.003 1.00 76.50 91 THR A O 1
ATOM 745 N N . VAL A 1 92 ? -11.344 4.582 8.231 1.00 76.06 92 VAL A N 1
ATOM 746 C CA . VAL A 1 92 ? -10.272 3.569 8.266 1.00 76.06 92 VAL A CA 1
ATOM 747 C C . VAL A 1 92 ? -10.743 2.241 7.670 1.00 76.06 92 VAL A C 1
ATOM 749 O O . VAL A 1 92 ? -10.039 1.656 6.847 1.00 76.06 92 VAL A O 1
ATOM 752 N N . ILE A 1 93 ? -11.944 1.780 8.032 1.00 73.25 93 ILE A N 1
ATOM 753 C CA . ILE A 1 93 ? -12.520 0.540 7.496 1.00 73.25 93 ILE A CA 1
ATOM 754 C C . ILE A 1 93 ? -12.771 0.670 5.988 1.00 73.25 93 ILE A C 1
ATOM 756 O O . ILE A 1 93 ? -12.295 -0.163 5.222 1.00 73.25 93 ILE A O 1
ATOM 760 N N . THR A 1 94 ? -13.455 1.726 5.545 1.00 73.44 94 THR A N 1
ATOM 761 C CA . THR A 1 94 ? -13.791 1.931 4.129 1.00 73.44 94 THR A CA 1
ATOM 762 C C . THR A 1 94 ? -12.546 2.057 3.258 1.00 73.44 94 THR A C 1
ATOM 764 O O . THR A 1 94 ? -12.468 1.397 2.228 1.00 73.44 94 THR A O 1
ATOM 767 N N . VAL A 1 95 ? -11.553 2.853 3.667 1.00 73.06 95 VAL A N 1
ATOM 768 C CA . VAL A 1 95 ? -10.299 3.015 2.909 1.00 73.06 95 VAL A CA 1
ATOM 769 C C . VAL A 1 95 ? -9.566 1.685 2.796 1.00 73.06 95 VAL A C 1
ATOM 771 O O . VAL A 1 95 ? -9.093 1.342 1.717 1.00 73.06 95 VAL A O 1
ATOM 774 N N . SER A 1 96 ? -9.532 0.905 3.877 1.00 71.00 96 SER A N 1
ATOM 775 C CA . SER A 1 96 ? -8.921 -0.420 3.838 1.00 71.00 96 SER A CA 1
ATOM 776 C C . SER A 1 96 ? -9.624 -1.351 2.855 1.00 71.00 96 SER A C 1
ATOM 778 O O . SER A 1 96 ? -8.954 -2.049 2.111 1.00 71.00 96 SER A O 1
ATOM 780 N N . LEU A 1 97 ? -10.959 -1.346 2.813 1.00 70.12 97 LEU A N 1
ATOM 781 C CA . LEU A 1 97 ? -11.720 -2.164 1.866 1.00 70.12 97 LEU A CA 1
ATOM 782 C C . LEU A 1 97 ? -11.487 -1.735 0.417 1.00 70.12 97 LEU A C 1
ATOM 784 O O . LEU A 1 97 ? -11.243 -2.576 -0.443 1.00 70.12 97 LEU A O 1
ATOM 788 N N . LEU A 1 98 ? -11.513 -0.430 0.146 1.00 70.69 98 LEU A N 1
ATOM 789 C CA . LEU A 1 98 ? -11.246 0.091 -1.194 1.00 70.69 98 LEU A CA 1
ATOM 790 C C . LEU A 1 98 ? -9.823 -0.241 -1.668 1.00 70.69 98 LEU A C 1
ATOM 792 O O . LEU A 1 98 ? -9.629 -0.485 -2.855 1.00 70.69 98 LEU A O 1
ATOM 796 N N . ALA A 1 99 ? -8.846 -0.305 -0.759 1.00 68.31 99 ALA A N 1
ATOM 797 C CA . ALA A 1 99 ? -7.463 -0.637 -1.098 1.00 68.31 99 ALA A CA 1
ATOM 798 C C . ALA A 1 99 ? -7.296 -2.058 -1.662 1.00 68.31 99 ALA A C 1
ATOM 800 O O . ALA A 1 99 ? -6.426 -2.258 -2.500 1.00 68.31 99 ALA A O 1
ATOM 801 N N . TYR A 1 100 ? -8.138 -3.017 -1.266 1.00 68.62 100 TYR A N 1
ATOM 802 C CA . TYR A 1 100 ? -8.127 -4.371 -1.837 1.00 68.62 100 TYR A CA 1
ATOM 803 C C . TYR A 1 100 ? -8.877 -4.471 -3.169 1.00 68.62 100 TYR A C 1
ATOM 805 O O . TYR A 1 100 ? -8.604 -5.378 -3.946 1.00 68.62 100 TYR A O 1
ATOM 813 N N . LEU A 1 101 ? -9.794 -3.546 -3.480 1.00 66.94 101 LEU A N 1
ATOM 814 C CA . LEU A 1 101 ? -10.502 -3.576 -4.765 1.00 66.94 101 LEU A CA 1
ATOM 815 C C . LEU A 1 101 ? -9.563 -3.332 -5.948 1.00 66.94 101 LEU A C 1
ATOM 817 O O . LEU A 1 101 ? -9.783 -3.902 -7.012 1.00 66.94 101 LEU A O 1
ATOM 821 N N . ALA A 1 102 ? -8.531 -2.502 -5.779 1.00 63.09 102 ALA A N 1
ATOM 822 C CA . ALA A 1 102 ? -7.565 -2.208 -6.833 1.00 63.09 102 ALA A CA 1
ATOM 823 C C . ALA A 1 102 ? -6.776 -3.453 -7.295 1.00 63.09 102 ALA A C 1
ATOM 825 O O . ALA A 1 102 ? -6.861 -3.764 -8.486 1.00 63.09 102 ALA A O 1
ATOM 826 N N . PRO A 1 103 ? -6.077 -4.198 -6.413 1.00 63.38 103 PRO A N 1
ATOM 827 C CA . PRO A 1 103 ? -5.400 -5.428 -6.811 1.00 63.38 103 PRO A CA 1
ATOM 828 C C . PRO A 1 103 ? -6.382 -6.502 -7.301 1.00 63.38 103 PRO A C 1
ATOM 830 O O . PRO A 1 103 ? -6.189 -7.027 -8.388 1.00 63.38 103 PRO A O 1
ATOM 833 N N . ILE A 1 104 ? -7.527 -6.705 -6.633 1.00 67.31 104 ILE A N 1
ATOM 834 C CA . ILE A 1 104 ? -8.559 -7.659 -7.091 1.00 67.31 104 ILE A CA 1
ATOM 835 C C . ILE A 1 104 ? -9.039 -7.345 -8.519 1.00 67.31 104 ILE A C 1
ATOM 837 O O . ILE A 1 104 ? -9.248 -8.242 -9.336 1.00 67.31 104 ILE A O 1
ATOM 841 N N . THR A 1 105 ? -9.253 -6.066 -8.839 1.00 66.25 105 THR A N 1
ATOM 842 C CA . THR A 1 105 ? -9.677 -5.655 -10.186 1.00 66.25 105 THR A CA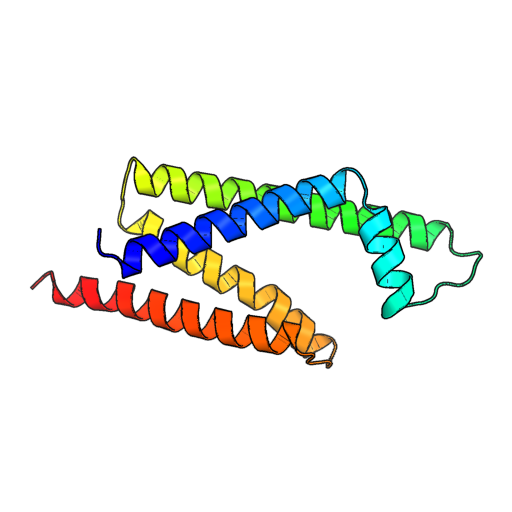 1
ATOM 843 C C . THR A 1 105 ? -8.562 -5.885 -11.200 1.00 66.25 105 THR A C 1
ATOM 845 O O . THR A 1 105 ? -8.834 -6.342 -12.309 1.00 66.25 105 THR A O 1
ATOM 848 N N . PHE A 1 106 ? -7.315 -5.596 -10.828 1.00 58.56 106 PHE A N 1
ATOM 849 C CA . PHE A 1 106 ? -6.149 -5.846 -11.668 1.00 58.56 106 PHE A CA 1
ATOM 850 C C . PHE A 1 106 ? -5.993 -7.342 -11.976 1.00 58.56 106 PHE A C 1
ATOM 852 O O . PHE A 1 106 ? -5.929 -7.707 -13.148 1.00 58.56 106 PHE A O 1
ATOM 859 N N . ASP A 1 107 ? -6.065 -8.206 -10.967 1.00 64.56 107 ASP A N 1
ATOM 860 C CA . ASP A 1 107 ? -5.934 -9.660 -11.112 1.00 64.56 107 ASP A CA 1
ATOM 861 C C . ASP A 1 107 ? -7.024 -10.246 -12.016 1.00 64.56 107 ASP A C 1
ATOM 863 O O . ASP A 1 107 ? -6.743 -11.017 -12.936 1.00 64.56 107 ASP A O 1
ATOM 867 N N . ASN A 1 108 ? -8.275 -9.811 -11.824 1.00 64.75 108 ASN A N 1
ATOM 868 C CA . ASN A 1 108 ? -9.398 -10.208 -12.678 1.00 64.75 108 ASN A CA 1
ATOM 869 C C . ASN A 1 108 ? -9.250 -9.714 -14.125 1.00 64.75 108 ASN A C 1
ATOM 871 O O . ASN A 1 108 ? -9.773 -10.341 -15.043 1.00 64.75 108 ASN A O 1
ATOM 875 N N . THR A 1 109 ? -8.547 -8.598 -14.335 1.00 60.38 109 THR A N 1
ATOM 876 C CA . THR A 1 109 ? -8.296 -8.039 -15.670 1.00 60.38 109 THR A CA 1
ATOM 877 C C . THR A 1 109 ? -7.153 -8.765 -16.380 1.00 60.38 109 THR A C 1
ATOM 879 O O . THR A 1 109 ? -7.226 -8.990 -17.586 1.00 60.38 109 THR A O 1
ATOM 882 N N . VAL A 1 110 ? -6.101 -9.148 -15.650 1.00 53.59 110 VAL A N 1
ATOM 883 C CA . VAL A 1 110 ? -4.927 -9.855 -16.193 1.00 53.59 110 VAL A CA 1
ATOM 884 C C . VAL A 1 110 ? -5.192 -11.361 -16.346 1.00 53.59 110 VAL A C 1
ATOM 886 O O . VAL A 1 110 ? -4.548 -12.019 -17.161 1.00 53.59 110 VAL A O 1
ATOM 889 N N . GLY A 1 111 ? -6.180 -11.909 -15.631 1.00 55.69 111 GLY A N 1
ATOM 890 C CA . GLY A 1 111 ? -6.646 -13.289 -15.798 1.00 55.69 111 GLY A CA 1
A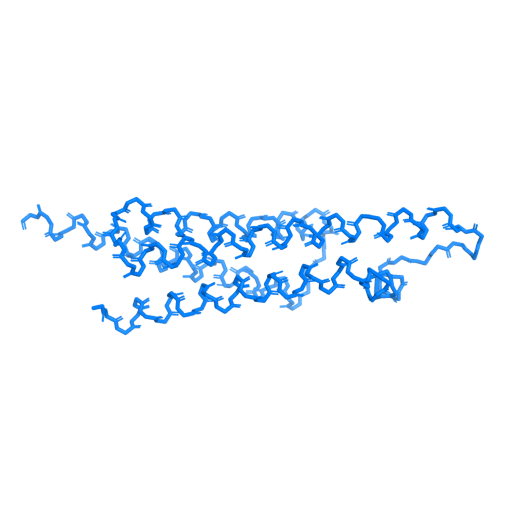TOM 891 C C . GLY A 1 111 ? -5.705 -14.343 -15.210 1.00 55.69 111 GLY A C 1
ATOM 892 O O . GLY A 1 111 ? -5.815 -15.520 -15.552 1.00 55.69 111 GLY A O 1
ATOM 893 N N . HIS A 1 112 ? -4.784 -13.941 -14.335 1.00 52.97 112 HIS A N 1
ATOM 894 C CA . HIS A 1 112 ? -3.849 -14.836 -13.668 1.00 52.97 112 HIS A CA 1
ATOM 895 C C . HIS A 1 112 ? -4.028 -14.694 -12.156 1.00 52.97 112 HIS A C 1
ATOM 897 O O . HIS A 1 112 ? -3.799 -13.625 -11.609 1.00 52.97 112 HIS A O 1
ATOM 903 N N . ILE A 1 113 ? -4.471 -15.766 -11.494 1.00 55.16 113 ILE A N 1
ATOM 904 C CA . ILE A 1 113 ? -4.643 -15.816 -10.037 1.00 55.16 113 ILE A CA 1
ATOM 905 C C . ILE A 1 113 ? -3.552 -16.736 -9.485 1.00 55.16 113 ILE A C 1
ATOM 907 O O . ILE A 1 113 ? -3.699 -17.959 -9.463 1.00 55.16 113 ILE A O 1
ATOM 911 N N . GLY A 1 114 ? -2.422 -16.160 -9.094 1.00 60.00 114 GLY A N 1
ATOM 912 C CA . GLY A 1 114 ? -1.404 -16.834 -8.298 1.00 60.00 114 GLY A CA 1
ATOM 913 C C . GLY A 1 114 ? -1.745 -16.892 -6.800 1.00 60.00 114 GLY A C 1
ATOM 914 O O . GLY A 1 114 ? -2.829 -16.539 -6.333 1.00 60.00 114 GLY A O 1
ATOM 915 N N . LEU A 1 115 ? -0.790 -17.392 -6.011 1.00 54.00 115 LEU A N 1
ATOM 916 C CA . LEU A 1 115 ? -0.952 -17.578 -4.564 1.00 54.00 115 LEU A CA 1
ATOM 917 C C . LEU A 1 115 ? -1.071 -16.242 -3.803 1.00 54.00 115 LEU A C 1
ATOM 919 O O . LEU A 1 115 ? -1.722 -16.186 -2.761 1.00 54.00 115 LEU A O 1
ATOM 923 N N . PHE A 1 116 ? -0.442 -15.178 -4.312 1.00 54.44 116 PHE A N 1
ATOM 924 C CA . PHE A 1 116 ? -0.509 -13.842 -3.713 1.00 54.44 116 PHE A CA 1
ATOM 925 C C . PHE A 1 116 ? -1.898 -13.225 -3.902 1.00 54.44 116 PHE A C 1
ATOM 927 O O . PHE A 1 116 ? -2.476 -12.732 -2.936 1.00 54.44 116 PHE A O 1
ATOM 934 N N . GLU A 1 117 ? -2.475 -13.374 -5.089 1.00 62.97 117 GLU A N 1
ATOM 935 C CA . GLU A 1 117 ? -3.820 -12.919 -5.435 1.00 62.97 117 GLU A CA 1
ATOM 936 C C . GLU A 1 117 ? -4.881 -13.606 -4.547 1.00 62.97 117 GLU A C 1
ATOM 938 O O . GLU A 1 117 ? -5.789 -12.961 -4.018 1.00 62.97 117 GLU A O 1
ATOM 943 N N . ILE A 1 118 ? -4.741 -14.914 -4.276 1.00 64.69 118 ILE A N 1
ATOM 944 C CA . ILE A 1 118 ? -5.629 -15.647 -3.348 1.00 64.69 118 ILE A CA 1
ATOM 945 C C . ILE A 1 118 ? -5.525 -15.093 -1.921 1.00 64.69 118 ILE A C 1
ATOM 947 O O . ILE A 1 118 ? -6.542 -14.928 -1.241 1.0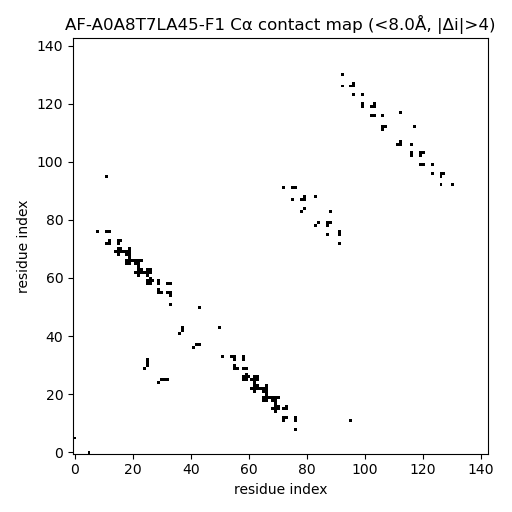0 64.69 118 ILE A O 1
ATOM 951 N N . LEU A 1 119 ? -4.308 -14.805 -1.452 1.00 64.19 119 LEU A N 1
ATOM 952 C CA . LEU A 1 119 ? -4.100 -14.230 -0.124 1.00 64.19 119 LEU A CA 1
ATOM 953 C C . LEU A 1 119 ? -4.742 -12.844 -0.011 1.00 64.19 119 LEU A C 1
ATOM 955 O O . LEU A 1 119 ? -5.362 -12.559 1.012 1.00 64.19 119 LEU A O 1
ATOM 959 N N . GLU A 1 120 ? -4.673 -12.016 -1.051 1.00 65.31 120 GLU A N 1
ATOM 960 C CA . GLU A 1 120 ? -5.331 -10.707 -1.082 1.00 65.31 120 GLU A CA 1
ATOM 961 C C . GLU A 1 120 ? -6.857 -10.823 -1.005 1.00 65.31 120 GLU A C 1
ATOM 963 O O . GLU A 1 120 ? -7.483 -10.114 -0.216 1.00 65.31 120 GLU A O 1
ATOM 968 N N . HIS A 1 121 ? -7.463 -11.777 -1.716 1.00 65.12 121 HIS A N 1
ATOM 969 C CA . HIS A 1 121 ? -8.904 -12.039 -1.625 1.00 65.12 121 HIS A CA 1
ATOM 970 C C . HIS A 1 121 ? -9.325 -12.534 -0.231 1.00 65.12 121 HIS A C 1
ATOM 972 O O . HIS A 1 121 ? -10.342 -12.088 0.310 1.00 65.12 121 HIS A O 1
ATOM 978 N N . ILE A 1 122 ? -8.546 -13.432 0.384 1.00 72.00 122 ILE A N 1
ATOM 979 C CA . ILE A 1 122 ? -8.810 -13.933 1.743 1.00 72.00 122 ILE A CA 1
ATOM 980 C C . ILE A 1 122 ? -8.688 -12.800 2.767 1.00 72.00 122 ILE A C 1
ATOM 982 O O . ILE A 1 122 ? -9.545 -12.660 3.644 1.00 72.00 122 ILE A O 1
ATOM 986 N N . LEU A 1 123 ? -7.647 -11.974 2.657 1.00 69.75 123 LEU A N 1
ATOM 987 C CA . LEU A 1 123 ? -7.434 -10.830 3.539 1.00 69.75 123 LEU A CA 1
ATOM 988 C C . LEU A 1 123 ? -8.526 -9.770 3.360 1.00 69.75 123 LEU A C 1
ATOM 990 O O . LEU A 1 123 ? -9.030 -9.249 4.358 1.00 69.75 123 LEU A O 1
ATOM 994 N N . PHE A 1 124 ? -8.963 -9.514 2.126 1.00 72.06 124 PHE A N 1
ATOM 995 C CA . PHE A 1 124 ? -10.100 -8.645 1.841 1.00 72.06 124 PHE A CA 1
ATOM 996 C C . PHE A 1 124 ? -11.384 -9.154 2.501 1.00 72.06 124 PHE A C 1
ATOM 998 O O . PHE A 1 124 ? -12.045 -8.405 3.224 1.00 72.06 124 PHE A O 1
ATOM 1005 N N . ALA A 1 125 ? -11.710 -10.439 2.326 1.00 72.06 125 ALA A N 1
ATOM 1006 C CA . ALA A 1 125 ? -12.880 -11.062 2.941 1.00 72.06 125 ALA A CA 1
ATOM 1007 C C . ALA A 1 125 ? -12.820 -11.003 4.478 1.00 72.06 125 ALA A C 1
ATOM 1009 O O . ALA A 1 125 ? -13.818 -10.687 5.133 1.00 72.06 125 ALA A O 1
ATOM 1010 N N . ALA A 1 126 ? -11.642 -11.232 5.064 1.00 70.56 126 ALA A N 1
ATOM 1011 C CA . ALA A 1 126 ? -11.424 -11.108 6.501 1.00 70.56 126 ALA A CA 1
ATOM 1012 C C . ALA A 1 126 ? -11.622 -9.663 6.993 1.00 70.56 126 ALA A C 1
ATOM 1014 O O . ALA A 1 126 ? -12.277 -9.446 8.017 1.00 70.56 126 ALA A O 1
ATOM 1015 N N . MET A 1 127 ? -11.124 -8.660 6.261 1.00 70.38 127 MET A N 1
ATOM 1016 C CA . MET A 1 127 ? -11.352 -7.250 6.591 1.00 70.38 127 MET A CA 1
ATOM 1017 C C . MET A 1 127 ? -12.820 -6.847 6.456 1.00 70.38 127 MET A C 1
ATOM 1019 O O . MET A 1 127 ? -13.316 -6.118 7.314 1.00 70.38 127 MET A O 1
ATOM 1023 N N . LEU A 1 128 ? -13.533 -7.353 5.447 1.00 72.25 128 LEU A N 1
ATOM 1024 C CA . LEU A 1 128 ? -14.980 -7.175 5.288 1.00 72.25 128 LEU A CA 1
ATOM 1025 C C . LEU A 1 128 ? -15.737 -7.736 6.491 1.00 72.25 128 LEU A C 1
ATOM 1027 O O . LEU A 1 128 ? -16.552 -7.032 7.088 1.00 72.25 128 LEU A O 1
ATOM 1031 N N . ALA A 1 129 ? -15.424 -8.966 6.899 1.00 70.50 129 ALA A N 1
ATOM 1032 C CA . ALA A 1 129 ? -16.055 -9.608 8.047 1.00 70.50 129 ALA A CA 1
ATOM 1033 C C . ALA A 1 129 ? -15.812 -8.825 9.349 1.00 70.50 129 ALA A C 1
ATOM 1035 O O . ALA A 1 129 ? -16.747 -8.586 10.117 1.00 70.50 129 ALA A O 1
ATOM 1036 N N . VAL A 1 130 ? -14.577 -8.367 9.583 1.00 70.75 130 VAL A N 1
ATOM 1037 C CA . VAL A 1 130 ? -14.234 -7.548 10.756 1.00 70.75 130 VAL A CA 1
ATOM 1038 C C . VAL A 1 130 ? -14.923 -6.183 10.701 1.00 70.75 130 VAL A C 1
ATOM 1040 O O . VAL A 1 130 ? -15.498 -5.757 11.703 1.00 70.75 130 VAL A O 1
ATOM 1043 N N . GLY A 1 131 ? -14.904 -5.515 9.547 1.00 67.12 131 GLY A N 1
ATOM 1044 C CA . GLY A 1 131 ? -15.526 -4.209 9.339 1.00 67.12 131 GLY A CA 1
ATOM 1045 C C . GLY A 1 131 ? -17.038 -4.244 9.551 1.00 67.12 131 GLY A C 1
ATOM 1046 O O . GLY A 1 131 ? -17.567 -3.438 10.318 1.00 67.12 131 GLY A O 1
ATOM 1047 N N . MET A 1 132 ? -17.730 -5.220 8.954 1.00 70.81 132 MET A N 1
ATOM 1048 C CA . MET A 1 132 ? -19.167 -5.421 9.156 1.00 70.81 132 MET A CA 1
ATOM 1049 C C . MET A 1 132 ? -19.487 -5.717 10.622 1.00 70.81 132 MET A C 1
ATOM 1051 O O . MET A 1 132 ? -20.360 -5.074 11.200 1.00 70.81 132 MET A O 1
ATOM 1055 N N . PHE A 1 133 ? -18.752 -6.627 11.264 1.00 70.38 133 PHE A N 1
ATOM 1056 C CA . PHE A 1 133 ? -18.991 -6.965 12.668 1.00 70.38 133 PHE A CA 1
ATOM 1057 C C . PHE A 1 133 ? -18.827 -5.754 13.603 1.00 70.38 133 PHE A C 1
ATOM 1059 O O . PHE A 1 133 ? -19.613 -5.582 14.536 1.00 70.38 133 PHE A O 1
ATOM 1066 N N . GLN A 1 134 ? -17.839 -4.887 13.355 1.00 65.25 134 GLN A N 1
ATOM 1067 C CA . GLN A 1 134 ? -17.657 -3.660 14.139 1.00 65.25 134 GLN A CA 1
ATOM 1068 C C . GLN A 1 134 ? -18.752 -2.617 13.877 1.00 65.25 134 GLN A C 1
ATOM 1070 O O . GLN A 1 134 ? -19.196 -1.958 14.820 1.00 65.25 134 GLN A O 1
ATOM 1075 N N . LEU A 1 135 ? -19.234 -2.503 12.636 1.00 64.25 135 LEU A N 1
ATOM 1076 C CA . LEU A 1 135 ? -20.357 -1.633 12.280 1.00 64.25 135 LEU A CA 1
ATOM 1077 C C . LEU A 1 135 ? -21.670 -2.076 12.951 1.00 64.25 135 LEU A C 1
ATOM 1079 O O . LEU A 1 135 ? -22.347 -1.237 13.545 1.00 64.25 135 LEU A O 1
ATOM 1083 N N . PHE A 1 136 ? -21.993 -3.374 12.926 1.00 63.03 136 PHE A N 1
ATOM 1084 C CA . PHE A 1 136 ? -23.242 -3.920 13.481 1.00 63.03 136 PHE A CA 1
ATOM 1085 C C . PHE A 1 136 ? -23.267 -3.972 15.015 1.00 63.03 136 PHE A C 1
ATOM 1087 O O . PHE A 1 136 ? -24.291 -3.690 15.631 1.00 63.03 136 PHE A O 1
ATOM 1094 N N . LYS A 1 137 ? -22.137 -4.233 15.684 1.00 60.09 137 LYS A N 1
ATOM 1095 C CA . LYS A 1 137 ? -22.115 -4.253 17.159 1.00 60.09 137 LYS A CA 1
ATOM 1096 C C . LYS A 1 137 ? -22.433 -2.884 17.781 1.00 60.09 137 LYS A C 1
ATOM 1098 O O . LYS A 1 137 ? -22.867 -2.802 18.928 1.00 60.09 137 LYS A O 1
ATOM 1103 N N . ARG A 1 138 ? -22.210 -1.793 17.043 1.00 54.28 138 ARG A N 1
ATOM 1104 C CA . ARG A 1 138 ? -22.463 -0.426 17.518 1.00 54.28 138 ARG A CA 1
ATOM 1105 C C . ARG A 1 138 ? -23.925 -0.000 17.386 1.00 54.28 138 ARG A C 1
ATOM 1107 O O . ARG A 1 138 ? -24.344 0.885 18.123 1.00 54.28 138 ARG A O 1
ATOM 1114 N N . THR A 1 139 ? -24.692 -0.615 16.485 1.00 52.19 139 THR A N 1
ATOM 1115 C CA . THR A 1 139 ? -26.140 -0.376 16.372 1.00 52.19 139 THR A CA 1
ATOM 1116 C C . THR A 1 139 ? -26.930 -1.041 17.496 1.00 52.19 139 THR A C 1
ATOM 1118 O O . THR A 1 139 ? -27.957 -0.502 17.897 1.00 52.19 139 THR A O 1
ATOM 1121 N N . ASP A 1 140 ? -26.414 -2.130 18.070 1.00 52.47 140 ASP A N 1
ATOM 1122 C CA . ASP A 1 140 ? -27.102 -2.871 19.137 1.00 52.47 140 ASP A CA 1
ATOM 1123 C C . ASP A 1 140 ? -26.833 -2.311 20.545 1.00 52.47 140 ASP A C 1
ATOM 1125 O O . ASP A 1 140 ? -27.645 -2.492 21.444 1.00 52.47 140 ASP A O 1
ATOM 1129 N N . GLY A 1 141 ? -25.716 -1.600 20.748 1.00 48.72 141 GLY A N 1
ATOM 1130 C CA . GLY A 1 141 ? -25.335 -1.011 22.043 1.00 48.72 141 GLY A CA 1
ATOM 1131 C C . GLY A 1 141 ? -25.892 0.390 22.325 1.00 48.72 141 GLY A C 1
ATOM 1132 O O . GLY A 1 141 ? -25.505 0.995 23.319 1.00 48.72 141 GLY A O 1
ATOM 1133 N N . ASN A 1 142 ? -26.743 0.917 21.440 1.00 42.50 142 ASN A N 1
ATOM 1134 C CA . ASN A 1 142 ? -27.403 2.224 21.566 1.00 42.50 142 ASN A CA 1
ATOM 1135 C C . ASN A 1 142 ? -28.922 2.088 21.821 1.00 42.50 142 ASN A C 1
ATOM 1137 O O . ASN A 1 142 ? -29.680 3.020 21.547 1.00 42.50 142 ASN A O 1
ATOM 1141 N N . ARG A 1 143 ? -29.360 0.921 22.308 1.00 42.72 143 ARG A N 1
ATOM 1142 C CA . ARG A 1 143 ? -30.702 0.684 22.849 1.00 42.72 143 ARG A CA 1
ATOM 1143 C C . ARG A 1 143 ? -30.625 0.453 24.348 1.00 42.72 143 ARG A C 1
ATOM 1145 O O . ARG A 1 143 ? -29.693 -0.266 24.768 1.00 42.72 143 ARG A O 1
#

Foldseek 3Di:
DDPLVVVVLVVLLVVLVVLQVQLVCLQVCVVVVLVVCCVPPHPDDPPPPVVSVVSSVVSNVSSPVSNVLSVVSNVLSVCCVVPPDPVSLVVNLVSVLVVLVVLQVVCVVVVDCDPVNVVSVVVSVVSVVSSVVVVVVVVVVVD

Mean predicted aligned error: 9.27 Å

Radius of gyration: 18.45 Å; Cα contacts (8 Å, |Δi|>4): 101; chains: 1; bounding box: 48×29×52 Å